Protein AF-A0A380DRH1-F1 (afdb_monomer_lite)

Structure (mmCIF, N/CA/C/O backbone):
data_AF-A0A380DRH1-F1
#
_entry.id   AF-A0A380DRH1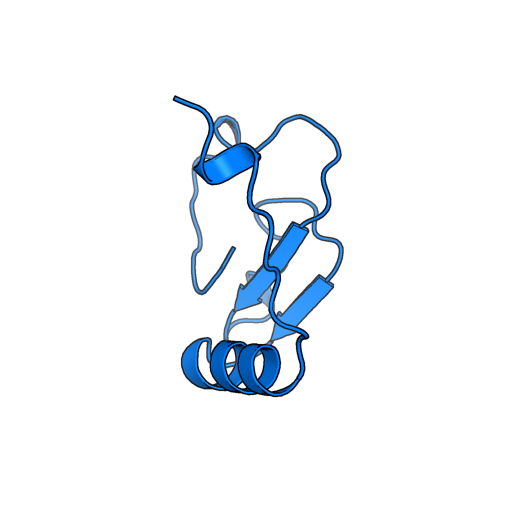-F1
#
loop_
_atom_site.group_PDB
_atom_site.id
_atom_site.type_symbol
_atom_site.label_atom_id
_atom_site.label_alt_id
_atom_site.label_comp_id
_atom_site.label_asym_id
_atom_site.label_entity_id
_atom_site.label_seq_id
_atom_site.pdbx_PDB_ins_code
_atom_site.Cartn_x
_atom_site.Cartn_y
_atom_site.Cartn_z
_atom_site.occupancy
_atom_site.B_iso_or_equiv
_atom_site.auth_seq_id
_atom_site.auth_comp_id
_atom_site.auth_asym_id
_atom_site.auth_atom_id
_atom_site.pdbx_PDB_model_num
ATOM 1 N N . MET A 1 1 ? 3.243 -0.310 3.954 1.00 94.00 1 MET A N 1
ATOM 2 C CA . MET A 1 1 ? 4.474 0.164 3.278 1.00 94.00 1 MET A CA 1
ATOM 3 C C . MET A 1 1 ? 4.176 0.271 1.790 1.00 94.00 1 MET A C 1
ATOM 5 O O . MET A 1 1 ? 3.610 -0.667 1.255 1.00 94.00 1 MET A O 1
ATOM 9 N N . VAL A 1 2 ? 4.466 1.390 1.127 1.00 97.31 2 VAL A N 1
ATOM 10 C CA . VAL A 1 2 ? 4.118 1.584 -0.296 1.00 97.31 2 VAL A CA 1
ATOM 11 C C . VAL A 1 2 ? 5.341 2.122 -1.031 1.00 97.31 2 VAL A C 1
ATOM 13 O O . VAL A 1 2 ? 5.837 3.176 -0.647 1.00 97.31 2 VAL A O 1
ATOM 16 N N . GLY A 1 3 ? 5.835 1.390 -2.036 1.00 96.06 3 GLY A N 1
ATOM 17 C CA . GLY A 1 3 ? 6.943 1.807 -2.908 1.00 96.06 3 GLY A CA 1
ATOM 18 C C . GLY A 1 3 ? 8.216 2.217 -2.162 1.00 96.06 3 GLY A C 1
ATOM 19 O O . GLY A 1 3 ? 8.848 3.205 -2.522 1.00 96.06 3 GLY A O 1
ATOM 20 N N . THR A 1 4 ? 8.562 1.520 -1.077 1.00 93.69 4 THR A N 1
ATOM 21 C CA . THR A 1 4 ? 9.674 1.896 -0.195 1.00 93.69 4 THR A CA 1
ATOM 22 C C . THR A 1 4 ? 10.551 0.699 0.137 1.00 93.69 4 THR A C 1
ATOM 24 O O . THR A 1 4 ? 10.055 -0.385 0.436 1.00 93.69 4 THR A O 1
ATOM 27 N N . ASN A 1 5 ? 11.864 0.931 0.164 1.00 90.62 5 ASN A N 1
ATOM 28 C CA . ASN A 1 5 ? 12.862 -0.005 0.676 1.00 90.62 5 ASN A CA 1
ATOM 29 C C . ASN A 1 5 ? 13.573 0.586 1.907 1.00 90.62 5 ASN A C 1
ATOM 31 O O . ASN A 1 5 ? 14.801 0.609 1.976 1.00 90.62 5 ASN A O 1
ATOM 35 N N . TYR A 1 6 ? 12.793 1.136 2.847 1.00 92.12 6 TYR A N 1
ATOM 36 C CA . TYR A 1 6 ? 13.303 1.781 4.060 1.00 92.12 6 TYR A CA 1
ATOM 37 C C . TYR A 1 6 ? 14.274 0.855 4.825 1.00 92.12 6 TYR A C 1
ATOM 39 O O . TYR A 1 6 ? 13.864 -0.227 5.253 1.00 92.12 6 TYR A O 1
ATOM 47 N N . PRO A 1 7 ? 15.556 1.239 4.988 1.00 91.88 7 PRO A N 1
ATOM 48 C CA . PRO A 1 7 ? 16.595 0.305 5.420 1.00 91.88 7 PRO A CA 1
ATOM 49 C C . PRO A 1 7 ? 16.703 0.144 6.943 1.00 91.88 7 PRO A C 1
ATOM 51 O O . PRO A 1 7 ? 17.275 -0.841 7.405 1.00 91.88 7 PRO A O 1
ATOM 54 N N . TYR A 1 8 ? 16.166 1.078 7.734 1.00 93.06 8 TYR A N 1
ATOM 55 C CA . TYR A 1 8 ? 16.362 1.105 9.187 1.00 93.06 8 TYR A CA 1
ATOM 56 C C . TYR A 1 8 ? 15.282 0.303 9.929 1.00 93.06 8 TYR A C 1
ATOM 58 O O . TYR A 1 8 ? 14.328 0.862 10.475 1.00 93.06 8 TYR A O 1
ATOM 66 N N . VAL A 1 9 ? 15.437 -1.023 9.944 1.00 90.38 9 VAL A N 1
ATOM 67 C CA . VAL A 1 9 ? 14.463 -1.969 10.523 1.00 90.38 9 VAL A CA 1
ATOM 68 C C . VAL A 1 9 ? 14.194 -1.756 12.016 1.00 90.38 9 VAL A C 1
ATOM 70 O O . VAL A 1 9 ? 13.086 -2.021 12.471 1.00 90.38 9 VAL A O 1
ATOM 73 N N . ASP A 1 10 ? 15.147 -1.199 12.768 1.00 92.12 10 ASP A N 1
ATOM 74 C CA . ASP A 1 10 ? 15.000 -0.940 14.210 1.00 92.12 10 ASP A CA 1
ATOM 75 C C . ASP A 1 10 ? 13.916 0.091 14.552 1.00 92.12 10 ASP A C 1
ATOM 77 O O . ASP A 1 10 ? 13.398 0.103 15.673 1.00 92.12 10 ASP A O 1
ATOM 81 N N . TYR A 1 11 ? 13.559 0.938 13.581 1.00 92.56 11 TYR A N 1
ATOM 82 C CA . TYR A 1 11 ? 12.482 1.922 13.697 1.00 92.56 11 TYR A CA 1
ATOM 83 C C . TYR A 1 11 ? 11.119 1.357 13.292 1.00 92.56 11 TYR A C 1
ATOM 85 O O . TYR A 1 11 ? 10.102 2.035 13.444 1.00 92.56 11 TYR A O 1
ATOM 93 N N . LEU A 1 12 ? 11.075 0.134 12.757 1.00 92.44 12 LEU A N 1
ATOM 94 C CA . LEU A 1 12 ? 9.819 -0.509 12.407 1.00 92.44 12 LEU A CA 1
ATOM 95 C C . LEU A 1 12 ? 9.116 -1.048 13.661 1.00 92.44 12 LEU A C 1
ATOM 97 O O . LEU A 1 12 ? 9.752 -1.302 14.690 1.00 92.44 12 LEU A O 1
ATOM 101 N N . PRO A 1 13 ? 7.784 -1.219 13.611 1.00 92.94 13 PRO A N 1
ATOM 102 C CA . PRO A 1 13 ? 7.022 -1.708 14.749 1.00 92.94 13 PRO A CA 1
ATOM 103 C C . PRO A 1 13 ? 7.555 -3.046 15.270 1.00 92.94 13 PRO A C 1
ATOM 105 O O . PRO A 1 13 ? 7.519 -4.055 14.584 1.00 92.94 13 PRO A O 1
ATOM 108 N N . LYS A 1 14 ? 7.994 -3.077 16.529 1.00 91.19 14 LYS A N 1
ATOM 109 C CA . LYS A 1 14 ? 8.504 -4.306 17.170 1.00 91.19 14 LYS A CA 1
ATOM 110 C C . LYS A 1 14 ? 7.396 -5.268 17.613 1.00 91.19 14 LYS A C 1
ATOM 112 O O . LYS A 1 14 ? 7.666 -6.386 18.037 1.00 91.19 14 LYS A O 1
ATOM 117 N N . LYS A 1 15 ? 6.140 -4.817 17.566 1.00 90.38 15 LYS A N 1
ATOM 118 C CA . LYS A 1 15 ? 4.959 -5.609 17.924 1.00 90.38 15 LYS A CA 1
ATOM 119 C C . LYS A 1 15 ? 4.421 -6.321 16.688 1.00 90.38 15 LYS A C 1
ATOM 121 O O . LYS A 1 15 ? 4.503 -5.787 15.586 1.00 90.38 15 LYS A O 1
ATOM 126 N N . ASN A 1 16 ? 3.788 -7.474 16.896 1.00 88.25 16 ASN A N 1
ATOM 127 C CA . ASN A 1 16 ? 3.042 -8.137 15.834 1.00 88.25 16 ASN A CA 1
ATOM 128 C C . ASN A 1 16 ? 1.813 -7.291 15.465 1.00 88.25 16 ASN A C 1
ATOM 130 O O . ASN A 1 16 ? 0.859 -7.197 16.239 1.00 88.25 16 ASN A O 1
ATOM 134 N N . ILE A 1 17 ? 1.865 -6.642 14.306 1.00 94.50 17 ILE A N 1
ATOM 135 C CA . ILE A 1 17 ? 0.808 -5.772 13.793 1.00 94.50 17 ILE A CA 1
ATOM 136 C C . ILE A 1 17 ? 0.380 -6.236 12.408 1.00 94.50 17 ILE A C 1
ATOM 138 O O . ILE A 1 17 ? 1.163 -6.834 11.673 1.00 94.50 17 ILE A O 1
ATOM 142 N N . LYS A 1 18 ? -0.860 -5.912 12.029 1.00 96.25 18 LYS A N 1
ATOM 143 C CA . LYS A 1 18 ? -1.305 -6.137 10.655 1.00 96.25 18 LYS A CA 1
ATOM 144 C C . LYS A 1 18 ? -0.584 -5.170 9.716 1.00 96.25 18 LYS A C 1
ATOM 146 O O . LYS A 1 18 ? -0.659 -3.959 9.916 1.00 96.25 18 LYS A O 1
ATOM 151 N N . ALA A 1 19 ? 0.072 -5.696 8.689 1.00 95.81 19 ALA A N 1
ATOM 152 C CA . ALA A 1 19 ? 0.821 -4.919 7.713 1.00 95.81 19 ALA A CA 1
ATOM 153 C C . ALA A 1 19 ? 0.518 -5.347 6.274 1.00 95.81 19 ALA A C 1
ATOM 155 O O . ALA A 1 19 ? 0.422 -6.532 5.951 1.00 95.81 19 ALA A O 1
ATOM 156 N N . ILE A 1 20 ? 0.404 -4.339 5.410 1.00 96.94 20 ILE A N 1
ATOM 157 C CA . ILE A 1 20 ? 0.245 -4.477 3.961 1.00 96.94 20 ILE A CA 1
ATOM 158 C C . ILE A 1 20 ? 1.444 -3.801 3.293 1.00 96.94 20 ILE A C 1
ATOM 160 O O . ILE A 1 20 ? 1.844 -2.701 3.706 1.00 96.94 20 ILE A O 1
ATOM 164 N N . GLN A 1 21 ? 2.008 -4.434 2.265 1.00 97.94 21 GLN A N 1
ATOM 165 C CA . GLN A 1 21 ? 3.062 -3.851 1.437 1.00 97.94 21 GLN A CA 1
ATOM 166 C C . GLN A 1 21 ? 2.680 -3.838 -0.044 1.00 97.94 21 GLN A C 1
ATOM 168 O O . GLN A 1 21 ? 2.161 -4.825 -0.551 1.00 97.94 21 GLN A O 1
ATOM 173 N N . ILE A 1 22 ? 2.956 -2.7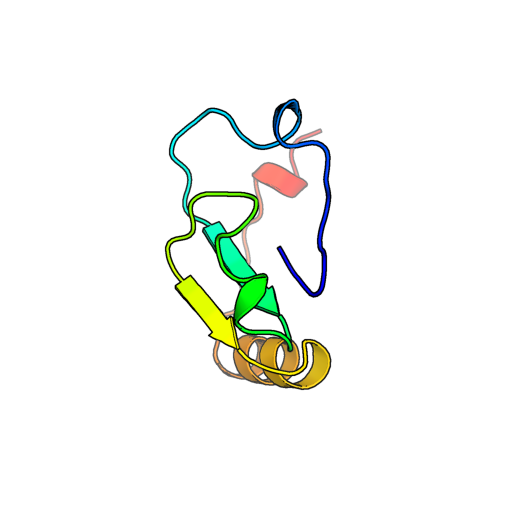22 -0.722 1.00 98.44 22 ILE A N 1
ATOM 174 C CA . ILE A 1 22 ? 2.777 -2.549 -2.169 1.00 98.44 22 ILE A CA 1
ATOM 175 C C . ILE A 1 22 ? 4.137 -2.212 -2.779 1.00 98.44 22 ILE A C 1
ATOM 177 O O . ILE A 1 22 ? 4.771 -1.252 -2.329 1.00 98.44 22 ILE A O 1
ATOM 181 N N . ASP A 1 23 ? 4.582 -2.976 -3.774 1.00 98.25 23 ASP A N 1
ATOM 182 C C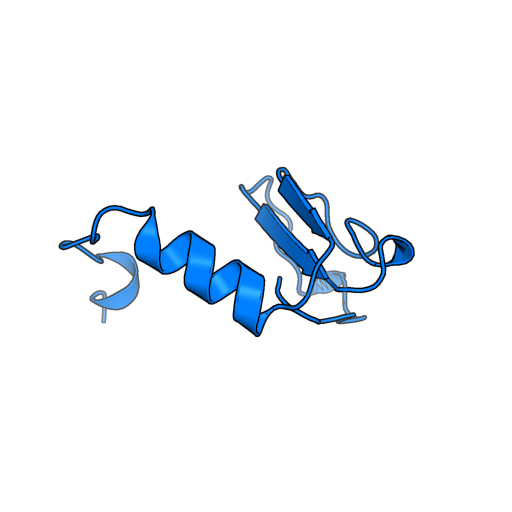A . ASP A 1 23 ? 5.846 -2.735 -4.478 1.00 98.25 23 ASP A CA 1
ATOM 183 C C . ASP A 1 23 ? 5.805 -3.298 -5.907 1.00 98.25 23 ASP A C 1
ATOM 185 O O . ASP A 1 23 ? 5.172 -4.321 -6.156 1.00 98.25 23 ASP A O 1
ATOM 189 N N . THR A 1 24 ? 6.497 -2.659 -6.850 1.00 97.94 24 THR A N 1
ATOM 190 C CA . THR A 1 24 ? 6.610 -3.158 -8.229 1.00 97.94 24 THR A CA 1
ATOM 191 C C . THR A 1 24 ? 7.636 -4.282 -8.352 1.00 97.94 24 THR A C 1
ATOM 193 O O . THR A 1 24 ? 7.543 -5.092 -9.272 1.00 97.94 24 THR A O 1
ATOM 196 N N . ASN A 1 25 ? 8.602 -4.364 -7.431 1.00 97.50 25 ASN A N 1
ATOM 197 C CA . ASN A 1 25 ? 9.608 -5.414 -7.396 1.00 97.50 25 ASN A CA 1
ATOM 198 C C . ASN A 1 25 ? 9.236 -6.483 -6.348 1.00 97.50 25 ASN A C 1
ATOM 200 O O . ASN A 1 25 ? 9.326 -6.219 -5.145 1.00 97.50 25 ASN A O 1
ATOM 204 N N . PRO A 1 26 ? 8.913 -7.726 -6.764 1.00 96.50 26 PRO A N 1
ATOM 205 C CA . PRO A 1 26 ? 8.563 -8.812 -5.847 1.00 96.50 26 PRO A CA 1
ATOM 206 C C . PRO A 1 26 ? 9.614 -9.082 -4.764 1.00 96.50 26 PRO A C 1
ATOM 208 O O . PRO A 1 26 ? 9.262 -9.488 -3.662 1.00 96.50 26 PRO A O 1
ATOM 211 N N . LYS A 1 27 ? 10.900 -8.820 -5.044 1.00 96.69 27 LYS A N 1
ATOM 212 C CA . LYS A 1 27 ? 12.000 -9.042 -4.091 1.00 96.69 27 LYS A CA 1
ATOM 213 C C . LYS A 1 27 ? 11.925 -8.139 -2.856 1.00 96.69 27 LYS A C 1
ATOM 215 O O . LYS A 1 27 ? 12.521 -8.469 -1.837 1.00 96.69 27 LYS A O 1
ATOM 220 N N . ASN A 1 28 ? 11.221 -7.010 -2.942 1.00 96.00 28 ASN A N 1
ATOM 221 C CA . ASN A 1 28 ? 11.074 -6.074 -1.828 1.00 96.00 28 ASN A CA 1
ATOM 222 C C . ASN A 1 28 ? 9.960 -6.487 -0.856 1.00 96.00 28 ASN A C 1
ATOM 224 O O . ASN A 1 28 ? 9.967 -6.053 0.300 1.00 96.00 28 ASN A O 1
ATOM 228 N N . ILE A 1 29 ? 8.996 -7.297 -1.303 1.00 97.12 29 ILE A N 1
ATOM 229 C CA . ILE A 1 29 ? 7.836 -7.699 -0.503 1.00 97.12 29 ILE A CA 1
ATOM 230 C C . ILE A 1 29 ? 8.303 -8.531 0.695 1.00 97.12 29 ILE A C 1
ATOM 232 O O . ILE A 1 29 ? 8.918 -9.581 0.535 1.00 97.12 29 ILE A O 1
ATOM 236 N N . GLY A 1 30 ? 8.032 -8.047 1.909 1.00 94.62 30 GLY A N 1
ATOM 237 C CA . GLY A 1 30 ? 8.423 -8.717 3.151 1.00 94.62 30 GLY A CA 1
ATOM 238 C C . GLY A 1 30 ? 9.919 -8.656 3.483 1.00 94.62 30 GLY A C 1
ATOM 239 O O . GLY A 1 30 ? 10.333 -9.194 4.503 1.00 94.62 30 GLY A O 1
ATOM 240 N N . HIS A 1 31 ? 10.745 -7.981 2.673 1.00 94.56 31 HIS A N 1
ATOM 241 C CA . HIS A 1 31 ? 12.200 -7.972 2.865 1.00 94.56 31 HIS A CA 1
ATOM 242 C C . HIS A 1 31 ? 12.640 -7.252 4.151 1.00 94.56 31 HIS A C 1
ATOM 244 O O . HIS A 1 31 ? 13.623 -7.634 4.781 1.00 94.56 31 HIS A O 1
ATOM 250 N N . ARG A 1 32 ? 11.923 -6.189 4.538 1.00 92.81 32 ARG A N 1
ATOM 251 C CA . ARG A 1 32 ? 12.265 -5.336 5.693 1.00 92.81 32 ARG A CA 1
ATOM 252 C C . ARG A 1 32 ? 11.380 -5.569 6.917 1.00 92.81 32 ARG A C 1
ATOM 254 O O . ARG A 1 32 ? 11.747 -5.152 8.009 1.00 92.81 32 ARG A O 1
ATOM 261 N N . PHE A 1 33 ? 10.208 -6.175 6.740 1.00 93.12 33 PHE A N 1
ATOM 262 C CA . PHE A 1 33 ? 9.199 -6.316 7.787 1.00 93.12 33 PHE A CA 1
ATOM 263 C C . PHE A 1 33 ? 8.304 -7.522 7.520 1.00 93.12 33 PHE A C 1
ATOM 265 O O . PHE A 1 33 ? 8.006 -7.812 6.364 1.00 93.12 33 PHE A O 1
ATOM 272 N N . ASN A 1 34 ? 7.819 -8.178 8.576 1.00 9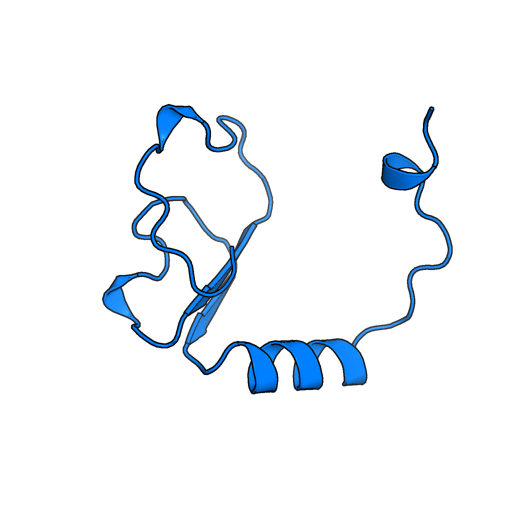3.25 34 ASN A N 1
ATOM 273 C CA . ASN A 1 34 ? 6.829 -9.240 8.420 1.00 93.25 34 ASN A CA 1
ATOM 274 C C . ASN A 1 34 ? 5.481 -8.647 7.977 1.00 93.25 34 ASN A C 1
ATOM 276 O O . ASN A 1 34 ? 4.948 -7.754 8.633 1.00 93.25 34 ASN A O 1
ATOM 280 N N . ILE A 1 35 ? 4.921 -9.138 6.875 1.00 94.75 35 ILE A N 1
ATOM 281 C CA . ILE A 1 35 ? 3.688 -8.607 6.280 1.00 94.75 35 ILE A CA 1
ATOM 282 C C . ILE A 1 35 ? 2.604 -9.678 6.202 1.00 94.75 35 ILE A C 1
ATOM 284 O O . ILE A 1 35 ? 2.890 -10.863 6.075 1.00 94.75 35 ILE A O 1
ATOM 288 N N . ASN A 1 36 ? 1.342 -9.255 6.246 1.00 97.38 36 ASN A N 1
ATOM 289 C CA . ASN A 1 36 ? 0.201 -10.158 6.084 1.00 97.38 36 ASN A CA 1
ATOM 290 C C . ASN A 1 36 ? -0.248 -10.250 4.627 1.00 97.38 36 ASN A C 1
ATOM 292 O O . ASN A 1 36 ? -0.717 -11.298 4.201 1.00 97.38 36 ASN A O 1
ATOM 296 N N . VAL A 1 37 ? -0.138 -9.146 3.882 1.00 97.25 37 VAL A N 1
ATOM 297 C CA . VAL A 1 37 ? -0.554 -9.062 2.477 1.00 97.25 37 VAL A CA 1
ATOM 298 C C . VAL A 1 37 ? 0.483 -8.278 1.680 1.00 97.25 37 VAL A C 1
ATOM 300 O O . VAL A 1 37 ? 0.816 -7.142 2.029 1.00 97.25 37 VAL A O 1
ATOM 303 N N . GLY A 1 38 ? 0.981 -8.887 0.605 1.00 97.00 38 GLY A N 1
ATOM 304 C CA . GLY A 1 38 ? 1.850 -8.253 -0.381 1.00 97.00 38 GLY A CA 1
ATOM 305 C C . GLY A 1 38 ? 1.106 -8.046 -1.696 1.00 97.00 38 GLY A C 1
ATOM 306 O O . GLY A 1 38 ? 0.493 -8.979 -2.206 1.00 97.00 38 GLY A O 1
ATOM 307 N N . ILE A 1 39 ? 1.165 -6.835 -2.243 1.00 97.81 39 ILE A N 1
ATOM 308 C CA . ILE A 1 39 ? 0.604 -6.483 -3.549 1.00 97.81 39 ILE A CA 1
ATOM 309 C C . ILE A 1 39 ? 1.773 -6.154 -4.474 1.00 97.81 39 ILE A C 1
ATOM 311 O O . ILE A 1 39 ? 2.472 -5.160 -4.267 1.00 97.81 39 ILE A O 1
ATOM 315 N N . VAL A 1 40 ? 1.988 -6.996 -5.484 1.00 98.00 40 VAL A N 1
ATOM 316 C CA . VAL A 1 40 ? 2.983 -6.739 -6.528 1.00 98.00 40 VAL A CA 1
ATOM 317 C C . VAL A 1 40 ? 2.333 -5.892 -7.612 1.00 98.00 40 VAL A C 1
ATOM 319 O O . VAL A 1 40 ? 1.444 -6.365 -8.316 1.00 98.00 40 VAL A O 1
ATOM 322 N N . GLY A 1 41 ? 2.759 -4.642 -7.743 1.00 97.31 41 GLY A N 1
ATOM 323 C CA . GLY A 1 41 ? 2.203 -3.736 -8.737 1.00 97.31 41 GLY A CA 1
ATOM 324 C C . GLY A 1 41 ? 2.550 -2.275 -8.500 1.00 97.31 41 GLY A C 1
ATOM 325 O O . GLY A 1 41 ? 3.144 -1.897 -7.490 1.00 97.31 41 GLY A O 1
ATOM 326 N N . ASP A 1 42 ? 2.163 -1.454 -9.470 1.00 98.19 42 ASP A N 1
ATOM 327 C CA . ASP A 1 42 ? 2.286 -0.006 -9.386 1.00 98.19 42 ASP A CA 1
ATOM 328 C C . ASP A 1 42 ? 1.398 0.557 -8.263 1.00 98.19 42 ASP A C 1
ATOM 330 O O . ASP A 1 42 ? 0.225 0.196 -8.120 1.00 98.19 42 ASP A O 1
ATOM 334 N N . SER A 1 43 ? 1.965 1.451 -7.453 1.00 97.81 43 SER A N 1
ATOM 335 C CA . SER A 1 43 ? 1.286 1.986 -6.273 1.00 97.81 43 SER A CA 1
ATOM 336 C C . SER A 1 43 ? 0.094 2.869 -6.626 1.00 97.81 43 SER A C 1
ATOM 338 O O . SER A 1 43 ? -0.899 2.844 -5.899 1.00 97.81 43 SER A O 1
ATOM 340 N N . LYS A 1 44 ? 0.147 3.610 -7.740 1.00 97.88 44 LYS A N 1
ATOM 341 C CA . LYS A 1 44 ? -0.966 4.450 -8.193 1.00 97.88 44 LYS A CA 1
ATOM 342 C C . LYS A 1 44 ? -2.160 3.577 -8.570 1.00 97.88 44 LYS A C 1
ATOM 344 O O . LYS A 1 44 ? -3.266 3.850 -8.108 1.00 97.88 44 LYS A O 1
ATOM 349 N N . ILE A 1 45 ? -1.944 2.515 -9.346 1.00 98.25 45 ILE A N 1
ATOM 350 C CA . ILE A 1 45 ? -3.017 1.588 -9.745 1.00 98.25 45 ILE A CA 1
ATOM 351 C C . ILE A 1 45 ? -3.577 0.850 -8.524 1.00 98.25 45 ILE A C 1
ATOM 353 O O . ILE A 1 45 ? -4.792 0.831 -8.323 1.00 98.25 45 ILE A O 1
ATOM 357 N N . ALA A 1 46 ? -2.704 0.290 -7.683 1.00 97.69 46 ALA A N 1
ATOM 358 C CA . ALA A 1 46 ? -3.123 -0.479 -6.516 1.00 97.69 46 ALA A CA 1
ATOM 359 C C . ALA A 1 46 ? -3.939 0.370 -5.529 1.00 97.69 46 ALA A C 1
ATOM 361 O O . ALA A 1 46 ? -4.999 -0.057 -5.076 1.00 97.69 46 ALA A O 1
ATOM 362 N N . LEU A 1 47 ? -3.487 1.590 -5.215 1.00 97.69 47 LEU A N 1
ATOM 363 C CA . LEU A 1 47 ? -4.214 2.482 -4.307 1.00 97.69 47 LEU A CA 1
ATOM 364 C C . LEU A 1 47 ? -5.544 2.951 -4.899 1.00 97.69 47 LEU A C 1
ATOM 366 O O . LEU A 1 47 ? -6.528 3.029 -4.163 1.00 97.69 47 LEU A O 1
ATOM 370 N N . HIS A 1 48 ? -5.595 3.221 -6.206 1.00 98.12 48 HIS A N 1
ATOM 371 C CA . HIS A 1 48 ? -6.841 3.559 -6.888 1.00 98.12 48 HIS A CA 1
ATOM 372 C C . HIS A 1 48 ? -7.862 2.423 -6.756 1.00 98.12 48 HIS A C 1
ATOM 374 O O . HIS A 1 48 ? -8.962 2.634 -6.256 1.00 98.12 48 HIS A O 1
ATOM 380 N N . GLN A 1 49 ? -7.481 1.195 -7.117 1.00 97.25 49 GLN A N 1
ATOM 381 C CA . GLN A 1 49 ? -8.363 0.031 -6.999 1.00 97.25 49 GLN A CA 1
ATOM 382 C C . GLN A 1 49 ? -8.799 -0.227 -5.556 1.00 97.25 49 GLN A C 1
ATOM 384 O O . GLN A 1 49 ? -9.969 -0.506 -5.316 1.00 97.25 49 GLN A O 1
ATOM 389 N N . LEU A 1 50 ? -7.891 -0.108 -4.584 1.00 96.00 50 LEU A N 1
ATOM 390 C CA . LEU A 1 50 ? -8.251 -0.250 -3.174 1.00 96.00 50 LEU A CA 1
ATOM 391 C C . LEU A 1 50 ? -9.288 0.798 -2.763 1.00 96.00 50 LEU A C 1
ATOM 393 O O . LEU A 1 50 ? -10.269 0.447 -2.120 1.00 96.00 50 LEU A O 1
ATOM 397 N N . THR A 1 51 ? -9.103 2.054 -3.165 1.00 96.19 51 THR A N 1
ATOM 398 C CA . THR A 1 51 ? -10.010 3.158 -2.813 1.00 96.19 51 THR A CA 1
ATOM 399 C C . THR A 1 51 ? -11.419 2.927 -3.354 1.00 96.19 51 THR A C 1
ATOM 401 O O . THR A 1 51 ? -12.378 3.068 -2.602 1.00 96.19 51 THR A O 1
ATOM 404 N N . GLU A 1 52 ? -11.539 2.481 -4.605 1.00 97.50 52 GLU A N 1
ATOM 405 C CA . GLU A 1 52 ? -12.830 2.189 -5.247 1.00 97.50 52 GLU A CA 1
ATOM 406 C C . GLU A 1 52 ? -13.587 1.014 -4.601 1.00 97.50 52 GLU A C 1
ATOM 408 O O . GLU A 1 52 ? -14.804 0.908 -4.729 1.00 97.50 52 GLU A O 1
ATOM 413 N N . ASN A 1 53 ? -12.886 0.117 -3.899 1.00 96.75 53 ASN A N 1
ATOM 414 C CA . ASN A 1 53 ? -13.464 -1.119 -3.360 1.00 96.75 53 ASN A CA 1
ATOM 415 C C . ASN A 1 53 ? -13.645 -1.116 -1.832 1.00 96.75 53 ASN A C 1
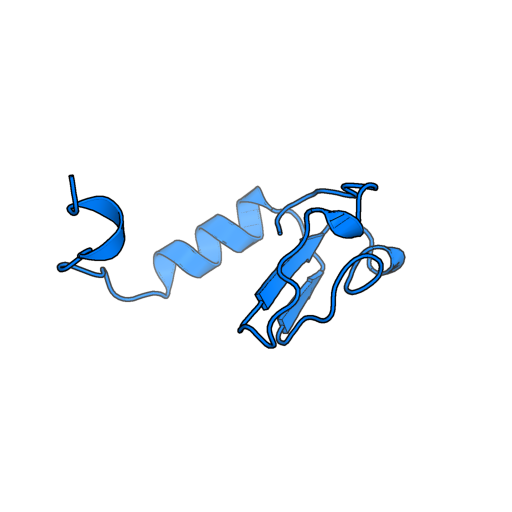ATOM 417 O O . ASN A 1 53 ? -14.211 -2.064 -1.280 1.00 96.75 53 ASN A O 1
ATOM 421 N N . ILE A 1 54 ? -13.174 -0.087 -1.120 1.00 95.69 54 ILE A N 1
ATOM 422 C CA . ILE A 1 54 ? -13.343 0.010 0.336 1.00 95.69 54 ILE A CA 1
ATOM 423 C C . ILE A 1 54 ? -14.570 0.835 0.714 1.00 95.69 54 ILE A C 1
ATOM 425 O O . ILE A 1 54 ? -14.983 1.764 0.027 1.00 95.69 54 ILE A O 1
ATOM 429 N N . LYS A 1 55 ? -15.128 0.539 1.889 1.00 96.69 55 LYS A N 1
ATOM 430 C CA . LYS A 1 55 ? -16.130 1.403 2.517 1.00 96.69 55 LYS A CA 1
ATOM 431 C C . LYS A 1 55 ? -15.436 2.570 3.214 1.00 96.69 55 LYS A C 1
ATOM 433 O O . LYS A 1 55 ? -14.417 2.381 3.881 1.00 96.69 55 LYS A O 1
ATOM 438 N N . HIS A 1 56 ? -16.014 3.763 3.103 1.00 94.75 56 HIS A N 1
ATOM 439 C CA . HIS A 1 56 ? -15.519 4.932 3.822 1.00 94.75 56 HIS A CA 1
ATOM 440 C C . HIS A 1 56 ? -15.567 4.711 5.345 1.00 94.75 56 HIS A C 1
ATOM 442 O O . HIS A 1 56 ? -16.582 4.280 5.892 1.00 94.75 56 HIS A O 1
ATOM 448 N N . VAL A 1 57 ? -14.471 5.042 6.034 1.00 94.56 57 VAL A N 1
ATOM 449 C CA . VAL A 1 57 ? -14.369 4.983 7.499 1.00 94.56 57 VAL A CA 1
ATOM 450 C C . VAL A 1 57 ? -14.687 6.364 8.076 1.00 94.56 57 VAL A C 1
ATOM 452 O O . VAL A 1 57 ? -13.887 7.295 7.940 1.00 94.56 57 VAL A O 1
ATOM 455 N N . ALA A 1 58 ? -15.862 6.495 8.698 1.00 95.31 58 ALA A N 1
ATOM 456 C CA . ALA A 1 58 ? -16.358 7.762 9.241 1.00 95.31 58 ALA A CA 1
ATOM 457 C C . ALA A 1 58 ? -15.630 8.190 10.527 1.00 95.31 58 ALA A C 1
ATOM 459 O O . ALA A 1 58 ? -15.252 9.351 10.665 1.00 95.31 58 ALA A O 1
ATOM 460 N N . GLU A 1 59 ? -15.383 7.255 11.445 1.00 95.94 59 GLU A N 1
ATOM 461 C CA . GLU A 1 59 ? -14.749 7.540 12.734 1.00 95.94 59 GLU A CA 1
ATOM 462 C C . GLU A 1 59 ? -13.249 7.258 12.700 1.00 95.94 59 GLU A C 1
ATOM 464 O O . GLU A 1 59 ? -12.806 6.184 12.289 1.00 95.94 59 GLU A O 1
ATOM 469 N N . ARG A 1 60 ? -12.439 8.220 13.159 1.00 94.19 60 ARG A N 1
ATOM 470 C CA . ARG A 1 60 ? -10.971 8.122 13.113 1.00 94.19 60 ARG A CA 1
ATOM 471 C C . ARG A 1 60 ? -10.320 8.505 14.449 1.00 94.19 60 ARG A C 1
ATOM 473 O O . ARG A 1 60 ? -9.502 9.422 14.461 1.00 94.19 60 ARG A O 1
ATOM 480 N N . PRO A 1 61 ? -10.604 7.793 15.563 1.00 94.69 61 PRO A N 1
ATOM 481 C CA . PRO A 1 61 ? -10.139 8.180 16.901 1.00 94.69 61 PRO A CA 1
ATOM 482 C C . PRO A 1 61 ? -8.622 8.338 17.023 1.00 94.69 61 PRO A C 1
ATOM 484 O O . PRO A 1 61 ? -8.147 9.145 17.810 1.00 94.69 61 PRO A O 1
ATOM 487 N N . PHE A 1 62 ? -7.848 7.570 16.249 1.00 93.06 62 PHE A N 1
ATOM 488 C CA . PHE A 1 62 ? -6.391 7.703 16.220 1.00 93.06 62 PHE A CA 1
ATOM 489 C C . PHE A 1 62 ? -5.932 9.048 15.634 1.00 93.06 62 PHE A C 1
ATOM 491 O O . PHE A 1 62 ? -4.977 9.622 16.136 1.00 93.06 62 PHE A O 1
ATOM 498 N N . LEU A 1 63 ? -6.617 9.555 14.601 1.00 93.31 63 LEU A N 1
ATOM 499 C CA . LEU A 1 63 ? -6.282 10.823 13.940 1.00 93.31 63 LEU A CA 1
ATOM 500 C C . LEU A 1 63 ? -6.874 12.036 14.671 1.00 93.31 63 LEU A C 1
ATOM 502 O O . LEU A 1 63 ? -6.323 13.127 14.598 1.00 93.31 63 LEU A O 1
ATOM 506 N N . THR A 1 64 ? -8.009 11.858 15.349 1.00 93.56 64 THR A N 1
ATOM 507 C CA . THR A 1 64 ? -8.721 12.946 16.036 1.00 93.56 64 THR A CA 1
ATOM 508 C C . THR A 1 64 ? -8.317 13.117 17.500 1.00 93.56 64 THR A C 1
ATOM 510 O O . THR A 1 64 ? -8.753 14.078 18.132 1.00 93.56 64 THR A O 1
ATOM 513 N N . LYS A 1 65 ? -7.499 12.215 18.058 1.00 81.50 65 LYS A N 1
ATOM 514 C CA . LYS A 1 65 ? -6.886 12.407 19.378 1.00 81.50 65 LYS A CA 1
ATOM 515 C C . LYS A 1 65 ? -5.850 13.534 19.297 1.00 81.50 65 LYS A C 1
ATOM 517 O O . LYS A 1 65 ? -4.900 13.432 18.527 1.00 81.50 65 LYS A O 1
ATOM 522 N N . ARG A 1 66 ? -6.068 14.596 20.078 1.0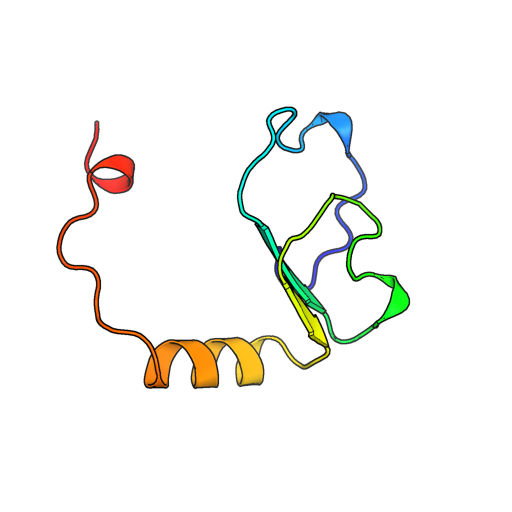0 60.16 66 ARG A N 1
ATOM 523 C CA . ARG A 1 66 ? -5.065 15.623 20.392 1.00 60.16 66 ARG A CA 1
ATOM 524 C C . ARG A 1 66 ? -4.281 15.222 21.631 1.00 60.16 66 ARG A C 1
ATOM 526 O O . ARG A 1 66 ? -4.898 14.577 22.509 1.00 60.16 66 ARG A O 1
#

InterPro domains:
  IPR029035 DHS-like NAD/FAD-binding domain superfamily [SSF52467] (1-63)
  IPR047211 Pyruvate oxidase/Pyruvate dehydrogenase [ubiquinone]-like [PTHR42981] (1-65)

Organism: Staphylococcus aureus (NCBI:txid1280)

Sequence (66 aa):
MVGTNYPYVDYLPKKNIKAIQIDTNPKNIGHRFNINVGIVGDSKIALHQLTENIKHVAERPFLTKR

Secondary structure (DSSP, 8-state):
-BS-----GGGS--S----EEEESSGGGTTTSS--SEEEES-HHHHHHHHHHHSPP----HHHH--

Foldseek 3Di:
DEQDQDPPLVPDDPDDDAAEYEHCDPVSFCPRHHHDYYHHDDRVVVVVVVVVPDDDDPDDCVVPPD

pLDDT: mean 94.54, std 5.17, range [60.16, 98.44]

Radius of gyration: 13.81 Å; chains: 1; bounding box: 33×26×30 Å